Protein AF-A0A7W4ESY5-F1 (afdb_monomer_lite)

Sequence (96 aa):
MQREARKARTVAPFWMIGVASWAGVPLGSYLLLFHFGGTAFGVHELPWLVMYLMWLLFGGAIVAGQRLPKASGLLLIAVAAIGGIFISLFAWGLAI

Radius of gyration: 16.89 Å; chains: 1; bounding box: 48×18×44 Å

Foldseek 3Di:
DVVVVVVCCVVCNVLNVLLCCQLVVLVVVLVCCVVPVPVLCVQLVVLSVVLSVLSSVLSVQLSVLVVDDPVSSVVSNVVSVVVNVVSVVVSVVSSD

Secondary structure (DSSP, 8-state):
-HHHHHHHHHHS-HHHHHHHHHHHHHHHHHHHHHHH-HHHHHHHHHHHHHHHHHHHHHHHHHHHHTTS-HHHHHHHHHHHHHHHHHHHHHHHHTT-

Structure (mmCIF, N/CA/C/O backbone):
data_AF-A0A7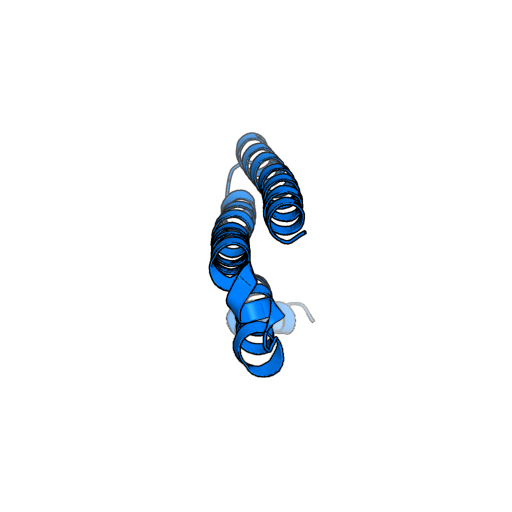W4ESY5-F1
#
_entry.id   AF-A0A7W4ESY5-F1
#
loop_
_atom_site.group_PDB
_atom_site.id
_atom_site.type_symbol
_atom_site.label_atom_id
_atom_site.label_alt_id
_atom_site.label_comp_id
_atom_site.label_asym_id
_atom_site.label_entity_id
_atom_site.label_seq_id
_atom_site.pdbx_PDB_ins_code
_atom_site.Cartn_x
_atom_site.Cartn_y
_atom_site.Cartn_z
_atom_site.occupancy
_atom_site.B_iso_or_equiv
_atom_site.auth_seq_id
_atom_site.auth_comp_id
_atom_site.auth_asym_id
_atom_site.auth_atom_id
_atom_site.pdbx_PDB_model_num
A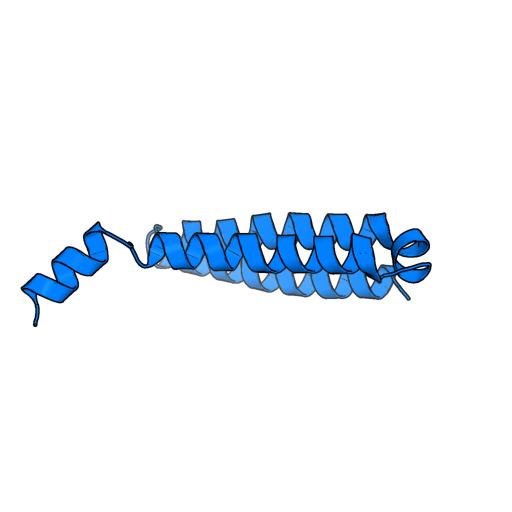TOM 1 N N . MET A 1 1 ? -34.075 2.174 10.166 1.00 58.25 1 MET A N 1
ATOM 2 C CA . MET A 1 1 ? -32.718 2.482 9.648 1.00 58.25 1 MET A CA 1
ATOM 3 C C . MET A 1 1 ? -31.582 1.721 10.351 1.00 58.25 1 MET A C 1
ATOM 5 O O . MET A 1 1 ? -30.795 1.094 9.659 1.00 58.25 1 MET A O 1
ATOM 9 N N . GLN A 1 2 ? -31.478 1.676 11.691 1.00 68.12 2 GLN A N 1
ATOM 10 C CA . GLN A 1 2 ? -30.336 1.001 12.352 1.00 68.12 2 GLN A CA 1
ATOM 11 C C . GLN A 1 2 ? -30.247 -0.537 12.198 1.00 68.12 2 GLN A C 1
ATOM 13 O O . GLN A 1 2 ? -29.157 -1.093 12.322 1.00 68.12 2 GLN A O 1
ATOM 18 N N . ARG A 1 3 ? -31.363 -1.253 11.983 1.00 73.81 3 ARG A N 1
ATOM 19 C CA . ARG A 1 3 ? -31.347 -2.712 11.728 1.00 73.81 3 ARG A CA 1
ATOM 20 C C . ARG A 1 3 ? -30.749 -3.037 10.354 1.00 73.81 3 ARG A C 1
ATOM 22 O O . ARG A 1 3 ? -29.868 -3.882 10.271 1.00 73.81 3 ARG A O 1
ATOM 29 N N . GLU A 1 4 ? -31.158 -2.292 9.329 1.00 67.94 4 GLU A N 1
ATOM 30 C CA . GLU A 1 4 ? -30.634 -2.378 7.957 1.00 67.94 4 GLU A CA 1
ATOM 31 C C . GLU A 1 4 ? -29.133 -2.057 7.902 1.00 67.94 4 GLU A C 1
ATOM 33 O O . GLU A 1 4 ? -28.356 -2.826 7.348 1.00 67.94 4 GLU A O 1
ATOM 38 N N . ALA A 1 5 ? -28.685 -0.992 8.580 1.00 65.94 5 ALA A N 1
ATOM 39 C CA . ALA A 1 5 ? -27.263 -0.640 8.655 1.00 65.94 5 ALA A CA 1
ATOM 40 C C . ALA A 1 5 ? -26.410 -1.703 9.380 1.00 65.94 5 ALA A C 1
ATOM 42 O O . ALA A 1 5 ? -25.255 -1.935 9.018 1.00 65.94 5 ALA A O 1
ATOM 43 N N . ARG A 1 6 ? -26.970 -2.379 10.395 1.00 67.38 6 ARG A N 1
ATOM 44 C CA . ARG A 1 6 ? -26.321 -3.529 11.047 1.00 67.38 6 ARG A CA 1
ATOM 45 C C . ARG A 1 6 ? -26.216 -4.723 10.103 1.00 67.38 6 ARG A C 1
ATOM 47 O O . ARG A 1 6 ? -25.139 -5.294 10.011 1.00 67.38 6 ARG A O 1
ATOM 54 N N . LYS A 1 7 ? -27.288 -5.042 9.372 1.00 68.88 7 LYS A N 1
ATOM 55 C CA . LYS A 1 7 ? -27.321 -6.128 8.380 1.00 68.88 7 LYS A CA 1
ATOM 56 C C . LYS A 1 7 ? -26.332 -5.873 7.234 1.00 68.88 7 LYS A C 1
ATOM 58 O O . LYS A 1 7 ? -25.592 -6.775 6.857 1.00 68.88 7 LYS A O 1
ATOM 63 N N . ALA A 1 8 ? -26.236 -4.629 6.761 1.00 63.75 8 ALA A N 1
ATOM 64 C CA . ALA A 1 8 ? -25.260 -4.209 5.755 1.00 63.75 8 ALA A CA 1
ATOM 65 C C . ALA A 1 8 ? -23.807 -4.388 6.233 1.00 63.75 8 ALA A C 1
ATOM 67 O O . ALA A 1 8 ? -22.985 -4.915 5.489 1.00 63.75 8 ALA A O 1
ATOM 68 N N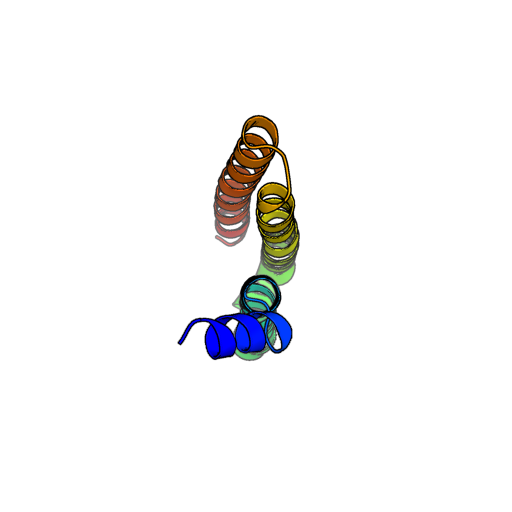 . ARG A 1 9 ? -23.495 -4.052 7.498 1.00 62.00 9 ARG A N 1
ATOM 69 C CA . ARG A 1 9 ? -22.168 -4.313 8.099 1.00 62.00 9 ARG A CA 1
ATOM 70 C C . ARG A 1 9 ? -21.821 -5.801 8.207 1.00 62.00 9 ARG A C 1
ATOM 72 O O . ARG A 1 9 ? -20.640 -6.122 8.275 1.00 62.00 9 ARG A O 1
ATOM 79 N N . THR A 1 10 ? -22.819 -6.681 8.258 1.00 66.56 10 THR A N 1
ATOM 80 C CA . THR A 1 10 ? -22.625 -8.138 8.291 1.00 66.56 10 THR A CA 1
ATOM 81 C C . THR A 1 10 ? -22.382 -8.712 6.894 1.00 66.56 10 THR A C 1
ATOM 83 O O . THR A 1 10 ? -21.532 -9.580 6.745 1.00 66.56 10 THR A O 1
ATOM 86 N N . VAL A 1 11 ? -23.109 -8.229 5.879 1.00 64.56 11 VAL A N 1
ATOM 87 C CA . VAL A 1 11 ? -23.051 -8.754 4.499 1.00 64.56 11 VAL A CA 1
ATOM 88 C C . VAL A 1 11 ? -21.857 -8.202 3.716 1.00 64.56 11 VAL A C 1
ATOM 90 O O . VAL A 1 11 ? -21.205 -8.940 2.987 1.00 64.56 11 VAL A O 1
ATOM 93 N N . ALA A 1 12 ? -21.545 -6.918 3.887 1.00 62.47 12 ALA A N 1
ATOM 94 C CA . ALA A 1 12 ? -20.382 -6.272 3.290 1.00 62.47 12 ALA A CA 1
ATOM 95 C C . ALA A 1 12 ? -19.720 -5.396 4.361 1.00 62.47 12 ALA A C 1
ATOM 97 O O . ALA A 1 12 ? -19.983 -4.190 4.443 1.00 62.47 12 ALA A O 1
ATOM 98 N N . PRO A 1 13 ? -18.891 -5.987 5.240 1.00 72.12 13 PRO A N 1
ATOM 99 C CA . PRO A 1 13 ? -18.182 -5.202 6.229 1.00 72.12 13 PRO A CA 1
ATOM 100 C C . PRO A 1 13 ? -17.358 -4.143 5.499 1.00 72.12 13 PRO A C 1
ATOM 102 O O . PRO A 1 13 ? -16.611 -4.467 4.581 1.00 72.12 13 PRO A O 1
ATOM 105 N N . PHE A 1 14 ? -17.446 -2.881 5.921 1.00 70.62 14 PHE A N 1
ATOM 106 C CA . PHE A 1 14 ? -16.663 -1.782 5.335 1.00 70.62 14 PHE A CA 1
ATOM 107 C C . PHE A 1 14 ? -15.160 -2.091 5.252 1.00 70.62 14 PHE A C 1
ATOM 109 O O . PHE A 1 14 ? -14.470 -1.607 4.364 1.00 70.62 14 PHE A O 1
ATOM 116 N N . TRP A 1 15 ? -14.659 -2.949 6.143 1.00 72.38 15 TRP A N 1
ATOM 117 C CA . TRP A 1 15 ? -13.289 -3.446 6.105 1.00 72.38 15 TRP A CA 1
ATOM 118 C C . TRP A 1 15 ? -12.981 -4.298 4.865 1.00 72.38 15 TRP A C 1
ATOM 120 O O . TRP A 1 15 ? -11.894 -4.183 4.319 1.00 72.38 15 TRP A O 1
ATOM 130 N N . MET A 1 16 ? -13.935 -5.093 4.376 1.00 73.50 16 MET A N 1
ATOM 131 C CA . MET A 1 16 ? -13.791 -5.887 3.153 1.00 73.50 16 MET A CA 1
ATOM 132 C C . MET A 1 16 ? -13.691 -4.989 1.917 1.00 73.50 16 MET A C 1
ATOM 134 O O . MET A 1 16 ? -12.843 -5.221 1.064 1.00 73.50 16 MET A O 1
ATOM 138 N N . ILE A 1 17 ? -14.494 -3.921 1.864 1.00 75.44 17 ILE A N 1
ATOM 139 C CA . ILE A 1 17 ? -14.396 -2.891 0.817 1.00 75.44 17 ILE A CA 1
ATOM 140 C C . ILE A 1 17 ? -13.041 -2.184 0.914 1.00 75.44 17 ILE A C 1
ATOM 142 O O . ILE A 1 17 ? -12.364 -2.022 -0.092 1.00 75.44 17 ILE A O 1
ATOM 146 N N . GLY A 1 18 ? -12.606 -1.825 2.125 1.00 74.50 18 GLY A N 1
ATOM 147 C CA . GLY A 1 18 ? -11.290 -1.229 2.353 1.00 74.50 18 GLY A CA 1
ATOM 148 C C . GLY A 1 18 ? -10.141 -2.119 1.874 1.00 74.50 18 GLY A C 1
ATOM 149 O O . GLY A 1 18 ? -9.244 -1.629 1.199 1.00 74.50 18 GLY A O 1
ATOM 150 N N . VAL A 1 19 ? -10.195 -3.424 2.158 1.00 76.19 19 VAL A N 1
ATOM 151 C CA . VAL A 1 19 ? -9.192 -4.406 1.717 1.00 76.19 19 VAL A CA 1
ATOM 152 C C . VAL A 1 19 ? -9.223 -4.597 0.199 1.00 76.19 19 VAL A C 1
ATOM 154 O O . VAL A 1 19 ? -8.169 -4.599 -0.431 1.00 76.19 19 VAL A O 1
ATOM 157 N N . ALA A 1 20 ? -10.412 -4.710 -0.398 1.00 79.25 20 ALA A N 1
ATOM 158 C CA . ALA A 1 20 ? -10.567 -4.864 -1.843 1.00 79.25 20 ALA A CA 1
ATOM 159 C C . ALA A 1 20 ? -10.077 -3.624 -2.607 1.00 79.25 20 ALA A C 1
ATOM 161 O O . ALA A 1 20 ? -9.359 -3.766 -3.592 1.00 79.25 20 ALA A O 1
ATOM 162 N N . SER A 1 21 ? -10.392 -2.417 -2.131 1.00 74.44 21 SER A N 1
ATOM 163 C CA . SER A 1 21 ? -9.880 -1.172 -2.714 1.00 74.44 21 SER A CA 1
ATOM 164 C C . SER A 1 21 ? -8.369 -1.031 -2.519 1.00 74.44 21 SER A C 1
ATOM 166 O O . SER A 1 21 ? -7.670 -0.633 -3.447 1.00 74.44 21 SER A O 1
ATOM 168 N N . TRP A 1 22 ? -7.847 -1.396 -1.343 1.00 81.56 22 TRP A N 1
ATOM 169 C CA . TRP A 1 22 ? -6.411 -1.372 -1.055 1.00 81.56 22 TRP A CA 1
ATOM 170 C C . TRP A 1 22 ? -5.616 -2.315 -1.955 1.00 81.56 22 TRP A C 1
ATOM 172 O O . TRP A 1 22 ? -4.595 -1.897 -2.483 1.00 81.56 22 TRP A O 1
ATOM 182 N N . ALA A 1 23 ? -6.044 -3.567 -2.120 1.00 83.00 23 ALA A N 1
ATOM 183 C CA . ALA A 1 23 ? -5.298 -4.539 -2.913 1.00 83.00 23 ALA A CA 1
ATOM 184 C C . ALA A 1 23 ? -5.576 -4.392 -4.414 1.00 83.00 23 ALA A C 1
ATOM 186 O O . ALA A 1 23 ? -4.675 -4.530 -5.239 1.00 83.00 23 ALA A O 1
ATOM 187 N N . GLY A 1 24 ? -6.822 -4.081 -4.769 1.00 82.94 24 GLY A N 1
ATOM 188 C CA . GLY A 1 24 ? -7.279 -4.013 -6.151 1.00 82.94 24 GLY A CA 1
ATOM 189 C C . GLY A 1 24 ? -6.699 -2.837 -6.926 1.00 82.94 24 GLY A C 1
ATOM 190 O O . GLY A 1 24 ? -6.365 -3.006 -8.094 1.00 82.94 24 GLY A O 1
ATOM 191 N N . VAL A 1 25 ? -6.526 -1.668 -6.299 1.00 81.69 25 VAL A N 1
ATOM 192 C CA . VAL A 1 25 ? -5.979 -0.489 -6.994 1.00 81.69 25 VAL A CA 1
ATOM 193 C C . VAL A 1 25 ? -4.511 -0.695 -7.413 1.00 81.69 25 VAL A C 1
ATOM 195 O O . VAL A 1 25 ? -4.232 -0.548 -8.603 1.00 81.69 25 VAL A O 1
ATOM 198 N N . PRO A 1 26 ? -3.577 -1.096 -6.527 1.00 84.38 26 PRO A N 1
ATOM 199 C CA . PRO A 1 26 ? -2.196 -1.402 -6.897 1.00 84.38 26 PRO A CA 1
ATOM 200 C C . PRO A 1 26 ? -2.108 -2.536 -7.925 1.00 84.38 26 PRO A C 1
ATOM 202 O O . PRO A 1 26 ? -1.462 -2.383 -8.957 1.00 84.38 26 PRO A O 1
ATOM 205 N N . LEU A 1 27 ? -2.803 -3.654 -7.686 1.00 84.81 27 LEU A N 1
ATOM 206 C CA . LEU A 1 27 ? -2.744 -4.816 -8.578 1.00 84.81 27 LEU A CA 1
ATOM 207 C C . LEU A 1 27 ? -3.327 -4.510 -9.959 1.00 84.81 27 LEU A C 1
ATOM 209 O O . LEU A 1 27 ? -2.708 -4.828 -10.969 1.00 84.81 27 LEU A O 1
ATOM 213 N N . GLY A 1 28 ? -4.491 -3.862 -10.017 1.00 84.81 28 GLY A N 1
ATOM 214 C CA . GLY A 1 28 ? -5.123 -3.475 -11.275 1.00 84.81 28 GLY A CA 1
ATOM 215 C C . GLY A 1 28 ? -4.260 -2.499 -12.067 1.00 84.81 28 GLY A C 1
ATOM 216 O O . GLY A 1 28 ? -4.088 -2.670 -13.270 1.00 84.81 28 GLY A O 1
ATOM 217 N N . SER A 1 29 ? -3.652 -1.523 -11.391 1.00 83.88 29 SER A N 1
ATOM 218 C CA . SER A 1 29 ? -2.776 -0.543 -12.042 1.00 83.88 29 SER A CA 1
ATOM 219 C C . SER A 1 29 ? -1.503 -1.199 -12.584 1.00 83.88 29 SER A C 1
ATOM 221 O O . SER A 1 29 ? -1.107 -0.910 -13.711 1.00 83.88 29 SER A O 1
ATOM 223 N N . TYR A 1 30 ? -0.905 -2.138 -11.839 1.00 85.19 30 TYR A N 1
ATOM 224 C CA . TYR A 1 30 ? 0.231 -2.927 -12.318 1.00 85.19 30 TYR A CA 1
ATOM 225 C C . TYR A 1 30 ? -0.134 -3.798 -13.524 1.00 85.19 30 TYR A C 1
ATOM 227 O O . TYR A 1 30 ? 0.609 -3.818 -14.497 1.00 85.19 30 TYR A O 1
ATOM 235 N N . LEU A 1 31 ? -1.289 -4.472 -13.506 1.00 86.25 31 LEU A N 1
ATOM 236 C CA . LEU A 1 31 ? -1.750 -5.286 -14.637 1.00 86.25 31 LEU A CA 1
ATOM 237 C C . LEU A 1 31 ? -2.003 -4.441 -15.890 1.00 86.25 31 LEU A C 1
ATOM 239 O O . LEU A 1 31 ? -1.659 -4.862 -16.992 1.00 86.25 31 LEU A O 1
ATOM 243 N N . LEU A 1 32 ? -2.567 -3.241 -15.732 1.00 86.19 32 LEU A N 1
ATOM 244 C CA . LEU A 1 32 ? -2.736 -2.298 -16.837 1.00 86.19 32 LEU A CA 1
ATOM 245 C C . LEU A 1 32 ? -1.384 -1.820 -17.377 1.00 86.19 32 LEU A C 1
ATOM 247 O O . LEU A 1 32 ? -1.216 -1.750 -18.589 1.00 86.19 32 LEU A O 1
ATOM 251 N N . LEU A 1 33 ? -0.407 -1.543 -16.509 1.00 84.56 33 LEU A N 1
ATOM 252 C CA . LEU A 1 33 ? 0.959 -1.198 -16.919 1.00 84.56 33 LEU A CA 1
ATOM 253 C C . LEU A 1 33 ? 1.665 -2.365 -17.615 1.00 84.56 33 LEU A C 1
ATOM 255 O O . LEU A 1 33 ? 2.308 -2.155 -18.634 1.00 84.56 33 LEU A O 1
ATOM 259 N N . PHE A 1 34 ? 1.505 -3.588 -17.119 1.00 83.75 34 PHE A N 1
ATOM 260 C CA . PHE A 1 34 ? 2.041 -4.789 -17.756 1.00 83.75 34 PHE A CA 1
ATOM 261 C C . PHE A 1 34 ? 1.428 -4.996 -19.147 1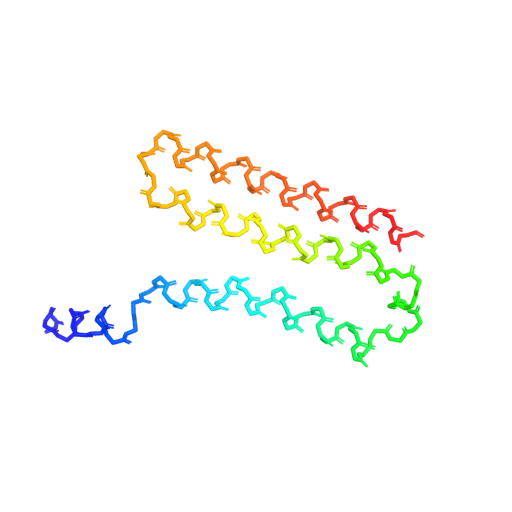.00 83.75 34 PHE A C 1
ATOM 263 O O . PHE A 1 34 ? 2.131 -5.312 -20.103 1.00 83.75 34 PHE A O 1
ATOM 270 N N . HIS A 1 35 ? 0.116 -4.787 -19.280 1.00 85.06 35 HIS A N 1
ATOM 271 C CA . HIS A 1 35 ? -0.600 -5.032 -20.529 1.00 85.06 35 HIS A CA 1
ATOM 272 C C . HIS A 1 35 ? -0.444 -3.903 -21.562 1.00 85.06 35 HIS A C 1
ATOM 274 O O . HIS A 1 35 ? -0.343 -4.178 -22.755 1.00 85.06 35 HIS A O 1
ATOM 280 N N . PHE A 1 36 ? -0.413 -2.639 -21.125 1.00 85.38 36 PHE A N 1
ATOM 281 C CA . PHE A 1 36 ? -0.423 -1.461 -22.005 1.00 85.38 36 PHE A CA 1
ATOM 282 C C . PHE A 1 36 ? 0.861 -0.617 -21.959 1.00 85.38 36 PHE A C 1
ATOM 284 O O . PHE A 1 36 ? 1.010 0.298 -22.765 1.00 85.38 36 PHE A O 1
ATOM 291 N N . GLY A 1 37 ? 1.791 -0.883 -21.041 1.00 78.69 37 GLY A N 1
ATOM 292 C CA . GLY A 1 37 ? 2.955 -0.022 -20.791 1.00 78.69 37 GLY A CA 1
ATOM 293 C C . GLY A 1 37 ? 4.076 -0.113 -21.830 1.00 78.69 37 GLY A C 1
ATOM 294 O O . GLY A 1 37 ? 4.999 0.701 -21.796 1.00 78.69 37 GLY A O 1
ATOM 295 N N . GLY A 1 38 ? 4.006 -1.064 -22.766 1.00 80.00 38 GLY A N 1
ATOM 296 C CA . GLY A 1 38 ? 4.933 -1.162 -23.896 1.00 80.00 38 GLY A CA 1
ATOM 297 C C . GLY A 1 38 ? 6.409 -1.187 -23.473 1.00 80.00 38 GLY A C 1
ATOM 298 O O . GLY A 1 38 ? 6.792 -1.875 -22.528 1.00 80.00 38 GLY A O 1
ATOM 299 N N . THR A 1 39 ? 7.255 -0.426 -24.170 1.00 74.06 39 THR A N 1
ATOM 300 C CA . THR A 1 39 ? 8.706 -0.378 -23.913 1.00 74.06 39 THR A CA 1
ATOM 301 C C . THR A 1 39 ? 9.070 0.254 -22.569 1.00 74.06 39 THR A C 1
ATOM 303 O O . THR A 1 39 ? 10.063 -0.152 -21.972 1.00 74.06 39 THR A O 1
ATOM 306 N N . ALA A 1 40 ? 8.261 1.189 -22.058 1.00 70.81 40 ALA A N 1
ATOM 307 C CA . ALA A 1 40 ? 8.472 1.785 -20.738 1.00 70.81 40 ALA A CA 1
ATOM 308 C C . ALA A 1 40 ? 8.336 0.735 -19.626 1.00 70.81 40 ALA A C 1
ATOM 310 O O . ALA A 1 40 ? 9.117 0.731 -18.678 1.00 70.81 40 ALA A O 1
ATOM 311 N N . PHE A 1 41 ? 7.404 -0.211 -19.780 1.00 77.56 41 PHE A N 1
ATOM 312 C CA . PHE A 1 41 ? 7.304 -1.333 -18.855 1.00 77.56 41 PHE A CA 1
ATOM 313 C C . PHE A 1 41 ? 8.545 -2.227 -18.921 1.00 77.56 41 PHE A C 1
ATOM 315 O O . PHE A 1 41 ? 9.103 -2.543 -17.883 1.00 77.56 41 PHE A O 1
ATOM 322 N N . GLY A 1 42 ? 9.045 -2.565 -20.114 1.00 75.31 42 GLY A N 1
ATOM 323 C CA . GLY A 1 42 ? 10.234 -3.419 -20.246 1.00 75.31 42 GLY A CA 1
ATOM 324 C C . GLY A 1 42 ? 11.502 -2.855 -19.586 1.00 75.31 42 GLY A C 1
ATOM 325 O O . GLY A 1 42 ? 12.313 -3.619 -19.071 1.00 75.31 42 GLY A O 1
ATOM 326 N N . VAL A 1 43 ? 11.674 -1.529 -19.565 1.00 80.12 43 VAL A N 1
ATOM 327 C CA . VAL A 1 43 ? 12.839 -0.876 -18.935 1.00 80.12 43 VAL A CA 1
ATOM 328 C C . VAL A 1 43 ? 12.642 -0.683 -17.424 1.00 80.12 43 VAL A C 1
ATOM 330 O O . VAL A 1 43 ? 13.607 -0.763 -16.664 1.00 80.12 43 VAL A O 1
ATOM 333 N N . HIS A 1 44 ? 11.404 -0.464 -16.970 1.00 82.56 44 HIS A N 1
ATOM 334 C CA . HIS A 1 44 ? 11.097 -0.081 -15.583 1.00 82.56 44 HIS A CA 1
ATOM 335 C C . HIS A 1 44 ? 10.271 -1.119 -14.808 1.00 82.56 44 HIS A C 1
ATOM 337 O O . HIS A 1 44 ? 9.771 -0.826 -13.719 1.00 82.56 44 HIS A O 1
ATOM 343 N N . GLU A 1 45 ? 10.160 -2.344 -15.326 1.00 83.62 45 GLU A N 1
ATOM 344 C CA . GLU A 1 45 ? 9.369 -3.431 -14.741 1.00 83.62 45 GLU A CA 1
ATOM 345 C C . GLU A 1 45 ? 9.741 -3.677 -13.278 1.00 83.62 45 GLU A C 1
ATOM 347 O O . GLU A 1 45 ? 8.865 -3.734 -12.414 1.00 83.62 45 GLU A O 1
ATOM 352 N N . LEU A 1 46 ? 11.041 -3.791 -12.988 1.00 85.81 46 LEU A N 1
ATOM 353 C CA . LEU A 1 46 ? 11.528 -4.137 -11.656 1.00 85.81 46 LEU A CA 1
ATOM 354 C C . LEU A 1 46 ? 11.280 -3.006 -10.631 1.00 85.81 46 LEU A C 1
ATOM 356 O O . LEU A 1 46 ? 10.685 -3.298 -9.589 1.00 85.81 46 LEU A O 1
ATOM 360 N N . PRO A 1 47 ? 11.637 -1.726 -10.891 1.00 86.31 47 PRO A N 1
ATOM 361 C CA . PRO A 1 47 ? 11.258 -0.612 -10.016 1.00 86.31 47 PRO A CA 1
ATOM 362 C C . PRO A 1 47 ? 9.751 -0.519 -9.755 1.00 86.31 47 PRO A C 1
ATOM 364 O O . PRO A 1 47 ? 9.330 -0.330 -8.610 1.00 86.31 47 PRO A O 1
ATOM 367 N N . TRP A 1 48 ? 8.925 -0.685 -10.791 1.00 87.81 48 TRP A N 1
ATOM 368 C CA . TRP A 1 48 ? 7.473 -0.609 -10.646 1.00 87.81 48 TRP A CA 1
ATOM 369 C C . TRP A 1 48 ? 6.916 -1.794 -9.861 1.00 87.81 48 TRP A C 1
ATOM 3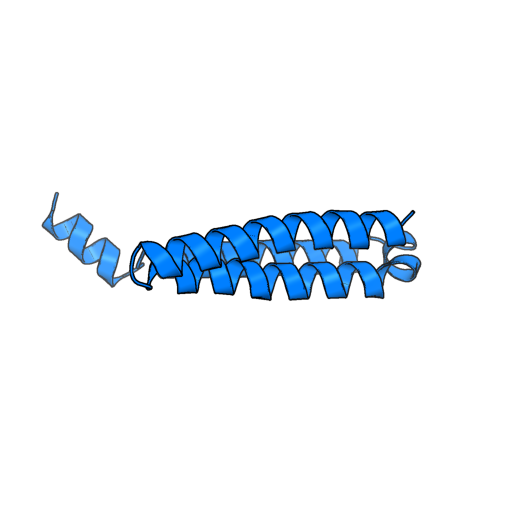71 O O . TRP A 1 48 ? 6.113 -1.585 -8.953 1.00 87.81 48 TRP A O 1
ATOM 381 N N . LEU A 1 49 ? 7.373 -3.020 -10.123 1.00 88.00 49 LEU A N 1
ATOM 382 C CA . LEU A 1 49 ? 6.969 -4.201 -9.357 1.00 88.00 49 LEU A CA 1
ATOM 383 C C . LEU A 1 49 ? 7.271 -4.022 -7.863 1.00 88.00 49 LEU A C 1
ATOM 385 O O . LEU A 1 49 ? 6.396 -4.246 -7.024 1.00 88.00 49 LEU A O 1
ATOM 389 N N . VAL A 1 50 ? 8.478 -3.559 -7.527 1.00 88.25 50 VAL A N 1
ATOM 390 C CA . VAL A 1 50 ? 8.866 -3.276 -6.136 1.00 88.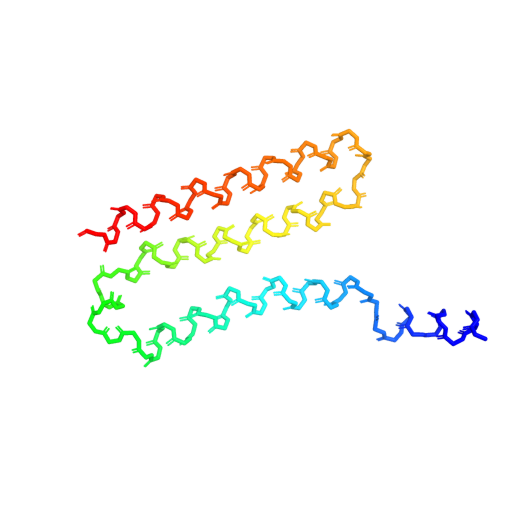25 50 VAL A CA 1
ATOM 391 C C . VAL A 1 50 ? 7.952 -2.215 -5.521 1.00 88.25 50 VAL A C 1
ATOM 393 O O . VAL A 1 50 ? 7.464 -2.405 -4.406 1.00 88.25 50 VAL A O 1
ATOM 396 N N . MET A 1 51 ? 7.653 -1.134 -6.246 1.00 89.88 51 MET A N 1
ATOM 397 C CA . MET A 1 51 ? 6.727 -0.096 -5.783 1.00 89.88 51 MET A CA 1
ATOM 398 C C . MET A 1 51 ? 5.340 -0.667 -5.463 1.00 89.88 51 MET A C 1
ATOM 400 O O . MET A 1 51 ? 4.806 -0.408 -4.383 1.00 89.88 51 MET A O 1
ATOM 404 N N . TYR A 1 52 ? 4.774 -1.476 -6.361 1.00 90.12 52 TYR A N 1
ATOM 405 C CA . TYR A 1 52 ? 3.442 -2.059 -6.191 1.00 90.12 52 TYR A CA 1
ATOM 406 C C . TYR A 1 52 ? 3.379 -3.073 -5.040 1.00 90.12 52 TYR A C 1
ATOM 408 O O . TYR A 1 52 ? 2.415 -3.063 -4.268 1.00 90.12 52 TYR A O 1
ATOM 416 N N . LEU A 1 53 ? 4.417 -3.895 -4.858 1.00 90.31 53 LEU A N 1
ATOM 417 C CA . LEU A 1 53 ? 4.528 -4.798 -3.706 1.00 90.31 53 LEU A CA 1
ATOM 418 C C . LEU A 1 53 ? 4.608 -4.023 -2.385 1.00 90.31 53 LEU A C 1
ATOM 420 O O . LEU A 1 53 ? 3.947 -4.379 -1.408 1.00 90.31 53 LEU A O 1
ATOM 424 N N . MET A 1 54 ? 5.365 -2.929 -2.354 1.00 91.44 54 MET A N 1
ATOM 425 C CA . MET A 1 54 ? 5.476 -2.096 -1.159 1.00 91.44 54 MET A CA 1
ATOM 426 C C . MET A 1 54 ? 4.196 -1.310 -0.871 1.00 91.44 54 MET A C 1
ATOM 428 O O . MET A 1 54 ? 3.824 -1.161 0.290 1.00 91.44 54 MET A O 1
ATOM 432 N N . TRP A 1 55 ? 3.471 -0.862 -1.898 1.00 89.81 55 TRP A N 1
ATOM 433 C CA . TRP A 1 55 ? 2.136 -0.276 -1.742 1.00 89.81 55 TRP A CA 1
ATOM 434 C C . TRP A 1 55 ? 1.145 -1.257 -1.116 1.00 89.81 55 TRP A C 1
ATOM 436 O O . TRP A 1 55 ? 0.376 -0.871 -0.229 1.00 89.81 55 TRP A O 1
ATOM 446 N N . LEU A 1 56 ? 1.196 -2.532 -1.515 1.00 90.75 56 LEU A N 1
ATOM 447 C CA . LEU A 1 56 ? 0.441 -3.580 -0.838 1.00 90.75 56 LEU A CA 1
ATOM 448 C C . LEU A 1 56 ? 0.869 -3.647 0.634 1.00 90.75 56 LEU A C 1
ATOM 450 O O . LEU A 1 56 ? 0.048 -3.399 1.513 1.00 90.75 56 LEU A O 1
ATOM 454 N N . LEU A 1 57 ? 2.149 -3.856 0.934 1.00 90.44 57 LEU A N 1
ATOM 455 C CA . LEU A 1 57 ? 2.620 -3.976 2.320 1.00 90.44 57 LEU A CA 1
ATOM 456 C C . LEU A 1 57 ? 2.248 -2.773 3.207 1.00 90.44 57 LEU A C 1
ATOM 458 O O . LEU A 1 57 ? 1.729 -2.963 4.310 1.00 90.44 57 LEU A O 1
ATOM 462 N N . PHE A 1 58 ? 2.439 -1.541 2.733 1.00 89.94 58 PHE A N 1
ATOM 463 C CA . PHE A 1 58 ? 2.116 -0.339 3.504 1.00 89.94 58 PHE A CA 1
ATOM 464 C C . PHE A 1 58 ? 0.619 -0.125 3.677 1.00 89.94 58 PHE A C 1
ATOM 466 O O . PHE A 1 58 ? 0.177 0.187 4.783 1.00 89.94 58 PHE A O 1
ATOM 473 N N . GLY A 1 59 ? -0.185 -0.330 2.635 1.00 87.25 59 GLY A N 1
ATOM 474 C CA . GLY A 1 59 ? -1.633 -0.251 2.796 1.00 87.25 59 GLY A CA 1
ATOM 475 C C . GLY A 1 59 ? -2.161 -1.333 3.748 1.00 87.25 59 GLY A C 1
ATOM 476 O O . GLY A 1 59 ? -3.023 -1.048 4.580 1.00 87.25 59 GLY A O 1
ATOM 477 N N . GLY A 1 60 ? -1.557 -2.526 3.745 1.00 87.88 60 GLY A N 1
ATOM 478 C CA . GLY A 1 60 ? -1.831 -3.580 4.722 1.00 87.88 60 GLY A CA 1
ATOM 479 C C . GLY A 1 60 ? -1.467 -3.157 6.147 1.00 87.88 60 GLY A C 1
ATOM 480 O O . GLY A 1 60 ? -2.261 -3.351 7.069 1.00 87.88 60 GLY A O 1
ATOM 481 N N . ALA A 1 61 ? -0.319 -2.500 6.331 1.00 89.44 61 ALA A N 1
ATOM 482 C CA . ALA A 1 61 ? 0.097 -1.943 7.617 1.00 89.44 61 ALA A CA 1
ATOM 483 C C . ALA A 1 61 ? -0.854 -0.839 8.115 1.00 89.44 61 ALA A C 1
ATOM 485 O O . ALA A 1 61 ? -1.177 -0.806 9.302 1.00 89.44 61 ALA A O 1
ATOM 486 N N . ILE A 1 62 ? -1.372 0.018 7.228 1.00 87.69 62 ILE A N 1
ATOM 487 C CA . ILE A 1 62 ? -2.380 1.036 7.572 1.00 87.69 62 ILE A CA 1
ATOM 488 C C . ILE A 1 62 ? -3.679 0.366 8.039 1.00 87.69 62 ILE A C 1
ATOM 490 O O . ILE A 1 62 ? -4.244 0.738 9.073 1.00 87.69 62 ILE A O 1
ATOM 494 N N . VAL A 1 63 ? -4.138 -0.656 7.311 1.00 86.56 63 VAL A N 1
ATOM 495 C CA . VAL A 1 63 ? -5.335 -1.434 7.661 1.00 86.56 63 VAL A CA 1
ATOM 496 C C . VAL A 1 63 ? -5.156 -2.169 8.994 1.00 86.56 63 VAL A C 1
ATOM 498 O O . VAL A 1 63 ? -6.082 -2.188 9.809 1.00 86.56 63 VAL A O 1
ATOM 501 N N . ALA A 1 64 ? -3.980 -2.743 9.247 1.00 87.44 64 ALA A N 1
ATOM 502 C CA . ALA A 1 64 ? -3.645 -3.367 10.524 1.00 87.44 64 ALA A CA 1
ATOM 503 C C . ALA A 1 64 ? -3.573 -2.331 11.659 1.00 87.44 64 ALA A C 1
ATOM 505 O O . ALA A 1 64 ? -4.106 -2.565 12.743 1.00 87.44 64 ALA A O 1
ATOM 506 N N . GLY A 1 65 ? -3.006 -1.150 11.398 1.00 86.56 65 GLY A N 1
ATOM 507 C CA . GLY A 1 65 ? -2.915 -0.046 12.354 1.00 86.56 65 GLY A CA 1
ATOM 508 C C . GLY A 1 65 ? -4.276 0.455 12.834 1.00 86.56 65 GLY A C 1
ATOM 509 O O . GLY A 1 65 ? -4.427 0.781 14.008 1.00 86.56 65 GLY A O 1
ATOM 510 N N . GLN A 1 66 ? -5.303 0.405 11.979 1.00 86.38 66 GLN A N 1
ATOM 511 C CA . GLN A 1 66 ? -6.691 0.720 12.357 1.00 86.38 66 GLN A CA 1
ATOM 512 C C . GLN A 1 66 ? -7.265 -0.236 13.419 1.00 86.38 66 GLN A C 1
ATOM 514 O O . GLN A 1 66 ? -8.281 0.071 14.044 1.00 86.38 66 GLN A O 1
ATOM 519 N N . ARG A 1 67 ? -6.651 -1.411 13.608 1.00 86.62 67 ARG A N 1
ATOM 520 C CA . ARG A 1 67 ? -7.050 -2.420 14.602 1.00 86.62 67 ARG A CA 1
ATOM 521 C C . ARG A 1 67 ? -6.231 -2.348 15.894 1.00 86.62 67 ARG A C 1
ATOM 523 O O . ARG A 1 67 ? -6.567 -3.046 16.847 1.00 86.62 67 ARG A O 1
ATOM 530 N N . LEU A 1 68 ? -5.181 -1.527 15.934 1.00 90.06 68 LEU A N 1
ATOM 531 C CA . LEU A 1 68 ? -4.302 -1.365 17.090 1.00 90.06 68 LEU A CA 1
ATOM 532 C C . LEU A 1 68 ? -4.786 -0.247 18.036 1.00 90.06 68 LEU A C 1
ATOM 534 O O . LEU A 1 68 ? -5.573 0.617 17.640 1.00 90.06 68 LEU A O 1
ATOM 538 N N . PRO A 1 69 ? -4.302 -0.222 19.294 1.00 93.25 69 PRO A N 1
ATOM 539 C CA . PRO A 1 69 ? -4.493 0.911 20.200 1.00 93.25 69 PRO A CA 1
ATOM 540 C C . PRO A 1 69 ? -4.030 2.236 19.577 1.00 93.25 69 PRO A C 1
ATOM 542 O O . PRO A 1 69 ? -3.043 2.266 18.850 1.00 93.25 69 PRO A O 1
ATOM 545 N N . LYS A 1 70 ? -4.704 3.352 19.897 1.00 89.19 70 LYS A N 1
ATOM 546 C CA . LYS A 1 70 ? -4.519 4.650 19.210 1.00 89.19 70 LYS A CA 1
ATOM 547 C C . LYS A 1 70 ? -3.059 5.076 19.023 1.00 89.19 70 LYS A C 1
ATOM 549 O O . LYS A 1 70 ? -2.710 5.505 17.934 1.00 89.19 70 LYS A O 1
ATOM 554 N N . ALA A 1 71 ? -2.221 4.966 20.055 1.00 93.56 71 ALA A N 1
ATOM 555 C CA . ALA A 1 71 ? -0.828 5.409 19.979 1.00 93.56 71 ALA A CA 1
ATOM 556 C C . ALA A 1 71 ? 0.004 4.562 18.997 1.00 93.56 71 ALA A C 1
ATOM 558 O O . ALA A 1 71 ? 0.640 5.109 18.100 1.00 93.56 71 ALA A O 1
ATOM 559 N N . SER A 1 72 ? -0.038 3.232 19.124 1.00 92.50 72 SER A N 1
ATOM 560 C CA . SER A 1 72 ? 0.717 2.320 18.255 1.00 92.50 72 SER A CA 1
ATOM 561 C C . SER A 1 72 ? 0.126 2.226 16.849 1.00 92.50 72 SER A C 1
ATOM 563 O O . SER A 1 72 ? 0.872 2.169 15.875 1.00 92.50 72 SER A O 1
ATOM 565 N N . GLY A 1 73 ? -1.202 2.272 16.728 1.00 92.19 73 GLY A N 1
ATOM 566 C CA . GLY A 1 73 ? -1.906 2.307 15.449 1.00 92.19 73 GLY A CA 1
ATOM 567 C C . GLY A 1 73 ? -1.599 3.569 14.651 1.00 92.19 73 GLY A C 1
ATOM 568 O O . GLY A 1 73 ? -1.265 3.472 13.473 1.00 92.19 73 GLY A O 1
ATOM 569 N N . LEU A 1 74 ? -1.634 4.745 15.290 1.00 94.19 74 LEU A N 1
ATOM 570 C CA . LEU A 1 74 ? -1.287 6.006 14.632 1.00 94.19 74 LEU A CA 1
ATOM 571 C C . LEU A 1 74 ? 0.181 6.023 14.192 1.00 94.19 74 LEU A C 1
ATOM 573 O O . LEU A 1 74 ? 0.468 6.450 13.078 1.00 94.19 74 LEU A O 1
ATOM 577 N N . LEU A 1 75 ? 1.091 5.518 15.030 1.00 94.50 75 LEU A N 1
ATOM 578 C CA . LEU A 1 75 ? 2.511 5.425 14.693 1.00 94.50 75 LEU A CA 1
ATOM 579 C C . LEU A 1 75 ? 2.739 4.501 13.489 1.00 94.50 75 LEU A C 1
ATOM 581 O O . LEU A 1 75 ? 3.435 4.889 12.553 1.00 94.50 75 LEU A O 1
ATOM 585 N N . LEU A 1 76 ? 2.104 3.325 13.462 1.00 91.69 76 LEU A N 1
ATOM 586 C CA . LEU A 1 76 ? 2.201 2.392 12.335 1.00 91.69 76 LEU A CA 1
ATOM 587 C C . LEU A 1 76 ? 1.645 2.997 11.039 1.00 91.69 76 LEU A C 1
ATOM 589 O O . LEU A 1 76 ? 2.280 2.892 9.992 1.00 91.69 76 LEU A O 1
ATOM 593 N N . ILE A 1 77 ? 0.487 3.661 11.113 1.00 91.69 77 ILE A N 1
ATOM 594 C CA . ILE A 1 77 ? -0.121 4.346 9.965 1.00 91.69 77 ILE A CA 1
ATOM 595 C C . ILE A 1 77 ? 0.802 5.458 9.455 1.00 91.69 77 ILE A C 1
ATOM 597 O O . ILE A 1 77 ? 1.005 5.566 8.248 1.00 91.69 77 ILE A O 1
ATOM 601 N N . ALA A 1 78 ? 1.384 6.258 10.351 1.00 92.81 78 ALA A N 1
ATOM 602 C CA . ALA A 1 78 ? 2.285 7.345 9.982 1.00 92.81 78 ALA A CA 1
ATOM 603 C C . ALA A 1 78 ? 3.552 6.821 9.293 1.00 92.81 78 ALA A C 1
ATOM 605 O O . ALA A 1 78 ? 3.904 7.298 8.215 1.00 92.81 78 ALA A O 1
ATOM 606 N N . VAL A 1 79 ? 4.197 5.800 9.865 1.00 94.56 79 VAL A N 1
ATOM 607 C CA . VAL A 1 79 ? 5.383 5.165 9.269 1.00 94.56 79 VAL A CA 1
ATOM 608 C C . VAL A 1 79 ? 5.054 4.569 7.901 1.00 94.56 79 VAL A C 1
ATOM 610 O O . VAL A 1 79 ? 5.806 4.777 6.953 1.00 94.56 79 VAL A O 1
ATOM 613 N N . ALA A 1 80 ? 3.920 3.878 7.770 1.00 92.50 80 ALA A N 1
ATOM 614 C CA . ALA A 1 80 ? 3.501 3.284 6.505 1.00 92.50 80 ALA A CA 1
ATOM 615 C C . ALA A 1 80 ? 3.185 4.342 5.433 1.00 92.50 80 ALA A C 1
ATOM 617 O O . ALA A 1 80 ? 3.579 4.181 4.280 1.00 92.50 80 ALA A O 1
ATOM 618 N N . ALA A 1 81 ? 2.524 5.442 5.806 1.00 89.62 81 ALA A N 1
ATOM 619 C CA . ALA A 1 81 ? 2.235 6.543 4.890 1.00 89.62 81 ALA A CA 1
ATOM 620 C C . ALA A 1 81 ? 3.521 7.226 4.400 1.00 89.62 81 ALA A C 1
ATOM 622 O O . ALA A 1 81 ? 3.693 7.431 3.198 1.00 89.62 81 ALA A O 1
ATOM 623 N N . ILE A 1 82 ? 4.448 7.521 5.316 1.00 93.00 82 ILE A N 1
ATOM 624 C CA . ILE A 1 82 ? 5.748 8.113 4.981 1.00 93.00 82 ILE A CA 1
ATOM 625 C C . ILE A 1 82 ? 6.545 7.154 4.089 1.00 93.00 82 ILE A C 1
ATOM 627 O O . ILE A 1 82 ? 7.011 7.553 3.023 1.00 93.00 82 ILE A O 1
ATOM 631 N N . GLY A 1 83 ? 6.648 5.880 4.472 1.00 90.19 83 GLY A N 1
ATOM 632 C CA . GLY A 1 83 ? 7.329 4.853 3.684 1.00 90.19 83 GLY A CA 1
ATOM 633 C C . GLY A 1 83 ? 6.763 4.724 2.268 1.00 90.19 83 GLY A C 1
ATOM 634 O O . GLY A 1 83 ? 7.529 4.661 1.307 1.00 90.19 83 GLY A O 1
ATOM 635 N N . GLY A 1 84 ? 5.436 4.770 2.118 1.00 88.44 84 GLY A N 1
ATOM 636 C CA . GLY A 1 84 ? 4.772 4.752 0.814 1.00 88.44 84 GLY A CA 1
ATOM 637 C C . GLY A 1 84 ? 5.170 5.928 -0.079 1.00 88.44 84 GLY A C 1
ATOM 638 O O . GLY A 1 84 ? 5.455 5.726 -1.261 1.00 88.44 84 GLY A O 1
ATOM 639 N N . ILE A 1 85 ? 5.261 7.140 0.479 1.00 89.19 85 ILE A N 1
ATOM 640 C CA . ILE A 1 85 ? 5.726 8.330 -0.252 1.00 89.19 85 ILE A CA 1
ATOM 641 C C . ILE A 1 85 ? 7.176 8.138 -0.708 1.00 89.19 85 ILE A C 1
ATOM 643 O O . ILE A 1 85 ? 7.467 8.299 -1.892 1.00 89.19 85 ILE A O 1
ATOM 647 N N . PHE A 1 86 ? 8.071 7.743 0.202 1.00 89.56 86 PHE A N 1
ATOM 648 C CA . PHE A 1 86 ? 9.488 7.551 -0.116 1.00 89.56 86 PHE A CA 1
ATOM 649 C C . PHE A 1 86 ? 9.704 6.501 -1.206 1.00 89.56 86 PHE A C 1
ATOM 651 O O . PHE A 1 86 ? 10.470 6.743 -2.134 1.00 89.56 86 PHE A O 1
ATOM 658 N N . ILE A 1 87 ? 9.009 5.364 -1.136 1.00 86.56 87 ILE A N 1
ATOM 659 C CA . ILE A 1 87 ? 9.151 4.306 -2.144 1.00 86.56 87 ILE A CA 1
ATOM 660 C C . ILE A 1 87 ? 8.578 4.727 -3.491 1.00 86.56 87 ILE A C 1
ATOM 662 O O . ILE A 1 87 ? 9.155 4.387 -4.519 1.00 86.56 87 ILE A O 1
ATOM 666 N N . SER A 1 88 ? 7.501 5.511 -3.497 1.00 83.81 88 SER A N 1
ATOM 667 C CA . SER A 1 88 ? 6.966 6.072 -4.739 1.00 83.81 88 SER A CA 1
ATOM 668 C C . SER A 1 88 ? 7.990 7.007 -5.387 1.00 83.81 88 SER A C 1
ATOM 670 O O . SER A 1 88 ? 8.308 6.844 -6.560 1.00 83.81 88 SER A O 1
ATOM 672 N N . LEU A 1 89 ? 8.575 7.931 -4.617 1.00 87.88 89 LEU A N 1
ATOM 673 C CA . LEU A 1 89 ? 9.611 8.841 -5.117 1.00 87.88 89 LEU A CA 1
ATOM 674 C C . LEU A 1 89 ? 10.861 8.090 -5.591 1.00 87.88 89 LEU A C 1
ATOM 676 O O . LEU A 1 89 ? 11.417 8.428 -6.631 1.00 87.88 89 LEU A O 1
ATOM 680 N N . PHE A 1 90 ? 11.283 7.058 -4.860 1.00 85.12 90 PHE A N 1
ATOM 681 C CA . PHE A 1 90 ? 12.438 6.240 -5.217 1.00 85.12 90 PHE A CA 1
ATOM 682 C C . PHE A 1 90 ? 12.206 5.447 -6.507 1.00 85.12 90 PHE A C 1
ATOM 684 O O . PHE A 1 90 ? 13.040 5.487 -7.405 1.00 85.12 90 PHE A O 1
ATOM 691 N N . ALA A 1 91 ? 11.062 4.773 -6.636 1.00 83.56 91 ALA A N 1
ATOM 692 C CA . ALA A 1 91 ? 10.732 4.000 -7.829 1.00 83.56 91 ALA A CA 1
ATOM 693 C C . ALA A 1 91 ? 10.577 4.887 -9.070 1.00 83.56 91 ALA A C 1
ATOM 695 O O . ALA A 1 91 ? 11.038 4.507 -10.142 1.00 83.56 91 ALA A O 1
ATOM 696 N N . TRP A 1 92 ? 9.981 6.076 -8.923 1.00 80.75 92 TRP A N 1
ATOM 697 C CA . TRP A 1 92 ? 9.923 7.064 -10.002 1.00 80.75 92 TRP A CA 1
ATOM 698 C C . TRP A 1 92 ? 11.305 7.627 -10.344 1.00 80.75 92 TRP A C 1
ATOM 700 O O . TRP A 1 92 ? 11.620 7.749 -11.519 1.00 80.75 92 TRP A O 1
ATOM 710 N N . GLY A 1 93 ? 12.150 7.912 -9.350 1.00 81.31 93 GLY A N 1
ATOM 711 C CA . GLY A 1 93 ? 13.521 8.380 -9.573 1.00 81.31 93 GLY A CA 1
ATOM 712 C C . GLY A 1 93 ? 14.427 7.344 -10.247 1.00 81.31 93 GLY A C 1
ATOM 713 O O . GLY A 1 93 ? 15.306 7.725 -11.006 1.00 81.31 93 GLY A O 1
ATOM 714 N N . LEU A 1 94 ? 14.197 6.048 -10.011 1.00 75.31 94 LEU A N 1
ATOM 715 C CA . LEU A 1 94 ? 14.866 4.953 -10.729 1.00 75.31 94 LEU A CA 1
ATOM 716 C C . LEU A 1 94 ? 14.306 4.711 -12.139 1.00 75.31 94 LEU A C 1
ATOM 718 O O . LEU A 1 94 ? 14.912 3.971 -12.912 1.00 75.31 94 LEU A O 1
ATOM 722 N N . ALA A 1 95 ? 13.126 5.252 -12.442 1.00 65.94 95 ALA A N 1
ATOM 723 C CA . ALA A 1 95 ? 12.446 5.079 -13.720 1.00 65.94 95 ALA A CA 1
ATOM 724 C C . ALA A 1 95 ? 12.668 6.247 -14.700 1.00 65.94 95 ALA A C 1
ATOM 726 O O . ALA A 1 95 ? 12.112 6.227 -15.795 1.00 65.94 95 ALA A O 1
ATOM 727 N N . ILE A 1 96 ? 13.444 7.261 -14.308 1.00 67.75 96 ILE A N 1
ATOM 728 C CA . ILE A 1 96 ? 13.913 8.362 -15.166 1.00 67.75 96 ILE A CA 1
ATOM 729 C C . ILE A 1 96 ? 15.330 8.033 -15.632 1.00 67.75 96 ILE A C 1
ATOM 731 O O . ILE A 1 96 ? 15.611 8.260 -16.829 1.00 67.75 96 ILE A O 1
#

pLDDT: mean 82.39, std 8.94, range [58.25, 94.56]